Protein AF-A0A252AYQ4-F1 (afdb_monomer)

Radius of gyration: 17.53 Å; Cα contacts (8 Å, |Δi|>4): 71; chains: 1; bounding box: 44×30×42 Å

Secondary structure (DSSP, 8-state):
-HHHHHHH--TT------SS----HHHHHHHHHHHHT-------HHHHHHHHGGGHHHHTS------HHHHHHHT----SPPHHHHHHH-PPPPPP-

Solvent-accessible surface area (backbone atoms only — not comparable to full-atom values): 6313 Å² total; per-residue (Å²): 106,70,70,48,54,65,74,66,62,61,80,93,68,83,74,46,92,45,86,66,66,74,81,50,71,65,58,53,46,49,39,50,18,63,63,69,74,44,93,77,80,90,67,55,75,70,53,37,32,67,73,48,44,87,50,18,78,54,76,79,46,93,82,71,58,75,22,64,72,34,27,68,75,55,73,50,77,82,81,72,79,54,71,65,62,45,54,59,62,57,71,81,78,72,82,76,131

Structure (mmCIF, N/CA/C/O backbone):
data_AF-A0A252AYQ4-F1
#
_entry.id   AF-A0A252AYQ4-F1
#
loop_
_atom_site.group_PDB
_atom_site.id
_atom_site.type_symbol
_atom_site.label_atom_id
_atom_site.label_alt_id
_atom_site.label_comp_id
_atom_site.label_asym_id
_atom_site.lab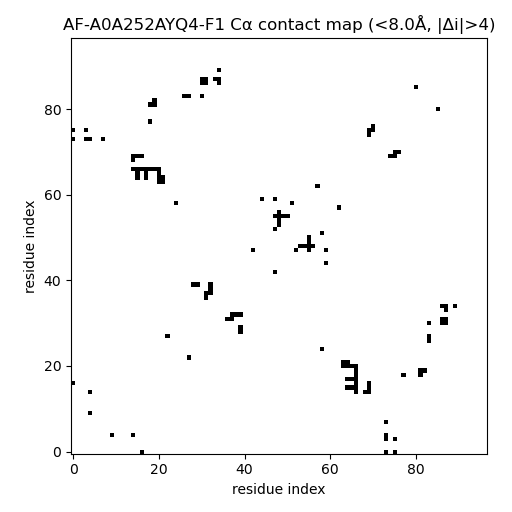el_entity_id
_atom_site.label_seq_id
_atom_site.pdbx_PDB_ins_code
_atom_site.Cartn_x
_atom_site.Cartn_y
_atom_site.Cartn_z
_atom_site.occupancy
_atom_site.B_iso_or_equiv
_atom_site.auth_seq_id
_atom_site.auth_comp_id
_atom_site.auth_asym_id
_atom_site.auth_atom_id
_atom_site.pdbx_PDB_model_num
ATOM 1 N N . MET A 1 1 ? 7.031 2.240 -14.850 1.00 89.94 1 MET A N 1
ATOM 2 C CA . MET A 1 1 ? 7.834 1.026 -14.585 1.00 89.94 1 MET A CA 1
ATOM 3 C C . MET A 1 1 ? 7.623 -0.049 -15.650 1.00 89.94 1 MET A C 1
ATOM 5 O O . MET A 1 1 ? 8.588 -0.368 -16.324 1.00 89.94 1 MET A O 1
ATOM 9 N N . PHE A 1 2 ? 6.399 -0.551 -15.875 1.00 91.19 2 PHE A N 1
ATOM 10 C CA . PHE A 1 2 ? 6.151 -1.655 -16.824 1.00 91.19 2 PHE A CA 1
ATOM 11 C C . PHE A 1 2 ? 6.696 -1.424 -18.240 1.00 91.19 2 PHE A C 1
ATOM 13 O O . PHE A 1 2 ? 7.347 -2.311 -18.777 1.00 91.19 2 PHE A O 1
ATOM 20 N N . ARG A 1 3 ? 6.536 -0.212 -18.795 1.00 94.75 3 ARG A N 1
ATOM 21 C CA . ARG A 1 3 ? 7.174 0.179 -20.065 1.00 94.75 3 ARG A CA 1
ATOM 22 C C . ARG A 1 3 ? 8.691 -0.085 -20.064 1.00 94.75 3 ARG A C 1
ATOM 24 O O . ARG A 1 3 ? 9.184 -0.758 -20.956 1.00 94.75 3 ARG A O 1
ATOM 31 N N . LEU A 1 4 ? 9.408 0.370 -19.032 1.00 94.69 4 LEU A N 1
ATOM 32 C CA . LEU A 1 4 ? 10.861 0.177 -18.898 1.00 94.69 4 LEU A CA 1
ATOM 33 C C . LEU A 1 4 ? 11.235 -1.308 -18.760 1.00 94.69 4 LEU A C 1
ATOM 35 O O . LEU A 1 4 ? 12.235 -1.747 -19.316 1.00 94.69 4 LEU A O 1
ATOM 39 N N . ALA A 1 5 ? 10.435 -2.094 -18.033 1.00 94.31 5 ALA A N 1
ATOM 40 C CA . ALA A 1 5 ? 10.657 -3.535 -17.902 1.00 94.31 5 ALA A CA 1
ATOM 41 C C . ALA A 1 5 ? 10.518 -4.258 -19.254 1.00 94.31 5 ALA A C 1
ATOM 43 O O . ALA A 1 5 ? 11.348 -5.105 -19.586 1.00 94.31 5 ALA A O 1
ATOM 44 N N . LEU A 1 6 ? 9.508 -3.881 -20.047 1.00 94.25 6 LEU A N 1
ATOM 45 C CA . LEU A 1 6 ? 9.295 -4.400 -21.400 1.00 94.25 6 LEU A CA 1
ATOM 46 C C . LEU A 1 6 ? 10.394 -3.966 -22.373 1.00 94.25 6 LEU A C 1
ATOM 48 O O . LEU A 1 6 ? 10.768 -4.751 -23.231 1.00 94.25 6 LEU A O 1
ATOM 52 N N . GLU A 1 7 ? 10.932 -2.754 -22.239 1.00 95.88 7 GLU A N 1
ATOM 53 C CA . GLU A 1 7 ? 12.048 -2.266 -23.063 1.00 95.88 7 GLU A CA 1
ATOM 54 C C . GLU A 1 7 ? 13.372 -2.974 -22.729 1.00 95.88 7 GLU A C 1
ATOM 56 O O . GLU A 1 7 ? 14.176 -3.228 -23.620 1.00 95.88 7 GLU A O 1
ATOM 61 N N . LYS A 1 8 ? 13.607 -3.327 -21.456 1.00 93.62 8 LYS A N 1
ATOM 62 C CA . LYS A 1 8 ? 14.833 -4.021 -21.020 1.00 93.62 8 LYS A CA 1
ATOM 63 C C . LYS A 1 8 ? 14.847 -5.520 -21.337 1.00 93.62 8 LYS A C 1
ATOM 65 O O . LYS A 1 8 ? 15.931 -6.088 -21.414 1.00 93.62 8 LYS A O 1
ATOM 70 N N . GLN A 1 9 ? 13.680 -6.159 -21.472 1.00 91.44 9 GLN A N 1
ATOM 71 C CA . GLN A 1 9 ? 13.512 -7.561 -21.909 1.00 91.44 9 GLN A CA 1
ATOM 72 C C . GLN A 1 9 ? 14.369 -8.594 -21.151 1.00 91.44 9 GLN A C 1
ATOM 74 O O . GLN A 1 9 ? 14.809 -9.598 -21.711 1.00 91.44 9 GLN A O 1
ATOM 79 N N . VAL A 1 10 ? 14.614 -8.377 -19.856 1.00 93.00 10 VAL A N 1
ATOM 80 C CA . VAL A 1 10 ? 15.440 -9.297 -19.065 1.00 93.00 10 VAL A CA 1
ATOM 81 C C . VAL A 1 10 ? 14.647 -10.567 -18.755 1.00 93.00 10 VAL A C 1
ATOM 83 O O . VAL A 1 10 ? 13.632 -10.527 -18.056 1.00 93.00 10 VAL A O 1
ATOM 86 N N . SER A 1 11 ? 15.133 -11.704 -19.253 1.00 93.31 11 SER A N 1
ATOM 87 C CA . SER A 1 11 ? 14.518 -13.013 -19.014 1.00 93.31 11 SER A CA 1
ATOM 88 C C . SER A 1 11 ? 14.412 -13.327 -17.519 1.00 93.31 11 SER A C 1
ATOM 90 O O . SER A 1 11 ? 15.336 -13.064 -16.748 1.00 93.31 11 SER A O 1
ATOM 92 N N . ALA A 1 12 ? 13.269 -13.887 -17.113 1.00 91.06 12 ALA A N 1
ATOM 93 C CA . ALA A 1 12 ? 12.961 -14.288 -15.737 1.00 91.06 12 ALA A CA 1
ATOM 94 C C . ALA A 1 12 ? 13.140 -13.185 -14.667 1.00 91.06 12 ALA A C 1
ATOM 96 O O . ALA A 1 12 ? 13.250 -13.480 -13.472 1.00 91.06 12 ALA A O 1
ATOM 97 N N . ALA A 1 13 ? 13.152 -11.907 -15.061 1.00 93.69 13 ALA A N 1
ATOM 98 C CA . ALA A 1 13 ? 13.263 -10.809 -14.115 1.00 93.69 13 ALA A CA 1
ATOM 99 C C . ALA A 1 13 ? 11.974 -10.619 -13.300 1.00 93.69 13 ALA A C 1
ATOM 101 O O . ALA A 1 13 ? 10.857 -10.758 -13.794 1.00 93.69 13 ALA A O 1
ATOM 102 N N . ARG A 1 14 ? 12.151 -10.258 -12.026 1.00 93.88 14 ARG A N 1
ATOM 103 C CA . ARG A 1 14 ? 11.077 -9.865 -11.105 1.00 93.88 14 ARG A CA 1
ATOM 104 C C . ARG A 1 14 ? 11.277 -8.406 -10.722 1.00 93.88 14 ARG A C 1
ATOM 106 O O . ARG A 1 14 ? 12.402 -8.005 -10.409 1.00 93.88 14 ARG A O 1
ATOM 113 N N . TYR A 1 15 ? 10.188 -7.646 -10.731 1.00 94.75 15 TYR A N 1
ATOM 114 C CA . TYR A 1 15 ? 10.176 -6.219 -10.432 1.00 94.75 15 TYR A CA 1
ATOM 115 C C . TYR A 1 15 ? 9.085 -5.912 -9.406 1.00 94.75 15 TYR A C 1
ATOM 117 O O . TYR A 1 15 ? 7.955 -6.377 -9.540 1.00 94.75 15 TYR A O 1
ATOM 125 N N . HIS A 1 16 ? 9.417 -5.109 -8.399 1.00 93.81 16 HIS A N 1
ATOM 126 C CA . HIS A 1 16 ? 8.473 -4.603 -7.406 1.00 93.81 16 HIS A CA 1
ATOM 127 C C . HIS A 1 16 ? 8.122 -3.158 -7.752 1.00 93.81 16 HIS A C 1
ATOM 129 O O . HIS A 1 16 ? 8.981 -2.277 -7.739 1.00 93.81 16 HIS A O 1
ATOM 135 N N . ALA A 1 17 ? 6.850 -2.915 -8.061 1.00 91.94 17 ALA A N 1
ATOM 136 C CA . ALA A 1 17 ? 6.333 -1.612 -8.477 1.00 91.94 17 ALA A CA 1
ATOM 137 C C . ALA A 1 17 ? 5.951 -0.700 -7.293 1.00 91.94 17 ALA A C 1
ATOM 139 O O . ALA A 1 17 ? 4.995 0.059 -7.396 1.00 91.94 17 ALA A O 1
ATOM 140 N N . SER A 1 18 ? 6.666 -0.781 -6.168 1.00 91.62 18 SER A N 1
ATOM 141 C CA . SER A 1 18 ? 6.359 0.015 -4.973 1.00 91.62 18 SER A CA 1
ATOM 142 C C . SER A 1 18 ? 7.163 1.314 -4.971 1.00 91.62 18 SER A C 1
ATOM 144 O O . SER A 1 18 ? 8.391 1.278 -4.918 1.00 91.62 18 SER A O 1
ATOM 146 N N . ALA A 1 19 ? 6.514 2.476 -5.062 1.00 90.00 19 ALA A N 1
ATOM 147 C CA . ALA A 1 19 ? 7.214 3.766 -4.991 1.00 90.00 19 ALA A CA 1
ATOM 148 C C . ALA A 1 19 ? 7.691 4.092 -3.562 1.00 90.00 19 ALA A C 1
ATOM 150 O O . ALA A 1 19 ? 8.722 4.750 -3.375 1.00 90.00 19 ALA A O 1
ATOM 151 N N . GLU A 1 20 ? 6.951 3.589 -2.578 1.00 90.94 20 GLU A N 1
ATOM 152 C CA . GLU A 1 20 ? 7.177 3.714 -1.141 1.00 90.94 20 GLU A CA 1
ATOM 153 C C . GLU A 1 20 ? 7.274 2.340 -0.490 1.00 90.94 20 GLU A C 1
ATOM 155 O O . GLU A 1 20 ? 6.809 1.346 -1.048 1.00 90.94 20 GLU A O 1
ATOM 160 N N . GLU A 1 21 ? 7.866 2.287 0.697 1.00 88.12 21 GLU A N 1
ATOM 161 C CA . GLU A 1 21 ? 8.019 1.064 1.476 1.00 88.12 21 GLU A CA 1
ATOM 162 C C . GLU A 1 21 ? 7.428 1.294 2.871 1.00 88.12 21 GLU A C 1
ATOM 164 O O . GLU A 1 21 ? 7.608 2.363 3.451 1.00 88.12 21 GLU A O 1
ATOM 169 N N . GLY A 1 22 ? 6.716 0.297 3.402 1.00 88.38 22 GLY A N 1
ATOM 170 C CA . GLY A 1 22 ? 6.364 0.252 4.824 1.00 88.38 22 GLY A CA 1
ATOM 171 C C . GLY A 1 22 ? 5.310 1.253 5.314 1.00 88.38 22 GLY A C 1
ATOM 172 O O . GLY A 1 22 ? 5.337 1.610 6.489 1.00 88.38 22 GLY A O 1
ATOM 173 N N . VAL A 1 23 ? 4.369 1.704 4.474 1.00 92.88 23 VAL A N 1
ATOM 174 C CA . VAL A 1 23 ? 3.219 2.481 4.973 1.00 92.88 23 VAL A CA 1
ATOM 175 C C . VAL A 1 23 ? 2.289 1.547 5.750 1.00 92.88 23 VAL A C 1
ATOM 177 O O . VAL A 1 23 ? 1.730 0.609 5.183 1.00 92.88 23 VAL A O 1
ATOM 180 N N . SER A 1 24 ? 2.139 1.786 7.055 1.00 92.56 24 SER A N 1
ATOM 181 C CA . SER A 1 24 ? 1.342 0.912 7.918 1.00 92.56 24 SER A CA 1
ATOM 182 C C . SER A 1 24 ? -0.159 1.025 7.626 1.00 92.56 24 SER A C 1
ATOM 184 O O . SER A 1 24 ? -0.665 2.107 7.318 1.00 92.56 24 SER A O 1
ATOM 186 N N . VAL A 1 25 ? -0.895 -0.077 7.806 1.00 91.94 25 VAL A N 1
ATOM 187 C CA . VAL A 1 25 ? -2.366 -0.101 7.686 1.00 91.94 25 VAL A CA 1
ATOM 188 C C . VAL A 1 25 ? -3.020 0.909 8.632 1.00 91.94 25 VAL A C 1
ATOM 190 O O . VAL A 1 25 ? -3.991 1.560 8.255 1.00 91.94 25 VAL A O 1
ATOM 193 N N . ARG A 1 26 ? -2.458 1.095 9.836 1.00 92.88 26 ARG A N 1
ATOM 194 C CA . ARG A 1 26 ? -2.922 2.105 10.797 1.00 92.88 26 ARG A CA 1
ATOM 195 C C . ARG A 1 26 ? -2.870 3.505 10.193 1.00 92.88 26 ARG A C 1
ATOM 197 O O . ARG A 1 26 ? -3.872 4.205 10.214 1.00 92.88 26 ARG A O 1
ATOM 204 N N . THR A 1 27 ? -1.728 3.890 9.630 1.00 95.56 27 THR A N 1
ATOM 205 C CA . THR A 1 27 ? -1.536 5.235 9.071 1.00 95.56 27 THR A CA 1
ATOM 206 C C . THR A 1 27 ? -2.449 5.483 7.869 1.00 95.56 27 THR A C 1
ATOM 208 O O . THR A 1 27 ? -2.952 6.588 7.691 1.00 95.56 27 THR A O 1
ATOM 211 N N . ILE A 1 28 ? -2.718 4.448 7.065 1.00 95.38 28 ILE A N 1
ATOM 212 C CA . ILE A 1 28 ? -3.701 4.519 5.975 1.00 95.38 28 ILE A CA 1
ATOM 213 C C . ILE A 1 28 ? -5.109 4.758 6.542 1.00 95.38 28 ILE A C 1
ATOM 215 O O . ILE A 1 28 ? -5.807 5.655 6.074 1.00 95.38 28 ILE A O 1
ATOM 219 N N . ALA A 1 29 ? -5.517 4.003 7.568 1.00 95.81 29 ALA A N 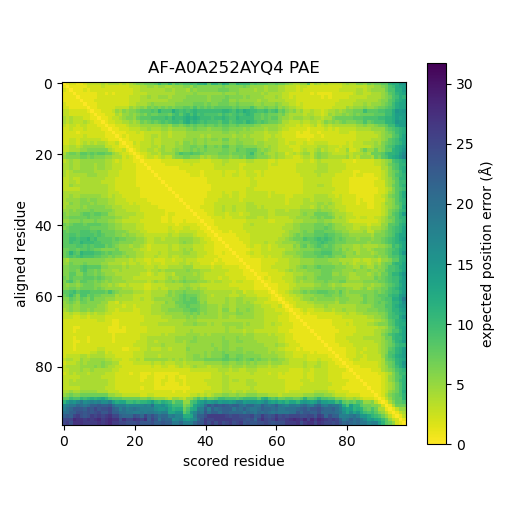1
ATOM 220 C CA . ALA A 1 29 ? -6.819 4.171 8.217 1.00 95.81 29 ALA A CA 1
ATOM 221 C C . ALA A 1 29 ? -6.979 5.563 8.853 1.00 95.81 29 ALA A C 1
ATOM 223 O O . ALA A 1 29 ? -8.033 6.177 8.717 1.00 95.81 29 ALA A O 1
ATOM 224 N N . GLU A 1 30 ? -5.928 6.085 9.488 1.00 97.44 30 GLU A N 1
ATOM 225 C CA . GLU A 1 30 ? -5.884 7.442 10.047 1.00 97.44 30 GLU A CA 1
ATOM 226 C C . GLU A 1 30 ? -6.030 8.517 8.963 1.00 97.44 30 GLU A C 1
ATOM 228 O O . GLU A 1 30 ? -6.847 9.421 9.120 1.00 97.44 30 GLU A O 1
ATOM 233 N N . ALA A 1 31 ? -5.311 8.399 7.841 1.00 97.69 31 ALA A N 1
ATOM 234 C CA . ALA A 1 31 ? -5.417 9.350 6.733 1.00 97.69 31 ALA A CA 1
ATOM 235 C C . ALA A 1 31 ? -6.821 9.357 6.103 1.00 97.69 31 ALA A C 1
ATOM 237 O O . ALA A 1 31 ? -7.369 10.424 5.825 1.00 97.69 31 ALA A O 1
ATOM 238 N N . ILE A 1 32 ? -7.432 8.179 5.927 1.00 96.56 32 ILE A N 1
ATOM 239 C CA . ILE A 1 32 ? -8.816 8.047 5.445 1.00 96.56 32 ILE A CA 1
ATOM 240 C C . ILE A 1 32 ? -9.792 8.663 6.455 1.00 96.56 32 ILE A C 1
ATOM 242 O O . ILE A 1 32 ? -10.644 9.468 6.080 1.00 96.56 32 ILE A O 1
ATOM 246 N N . GLY A 1 33 ? -9.654 8.316 7.738 1.00 96.62 33 GLY A 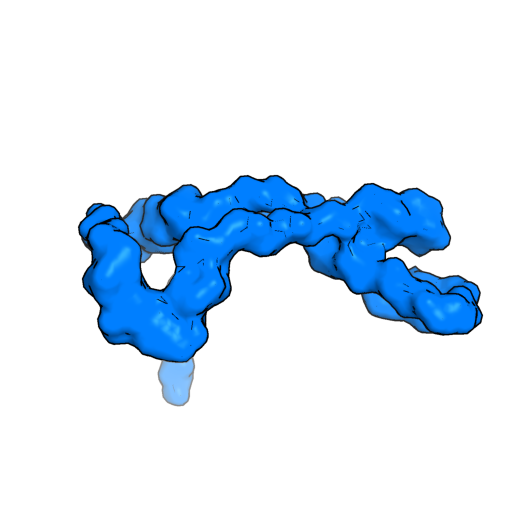N 1
ATOM 247 C CA . GLY A 1 33 ? -10.490 8.843 8.815 1.00 96.62 33 GLY A CA 1
ATOM 248 C C . GLY A 1 33 ? -10.435 10.365 8.897 1.00 96.62 33 GLY A C 1
ATOM 249 O O . GLY A 1 33 ? -11.472 11.017 8.973 1.00 96.62 33 GLY A O 1
ATOM 250 N N . GLN A 1 34 ? -9.238 10.940 8.778 1.00 96.69 34 GLN A N 1
ATOM 251 C CA . GLN A 1 34 ? -9.039 12.383 8.719 1.00 96.69 34 GLN A CA 1
ATOM 252 C C . GLN A 1 34 ? -9.701 13.005 7.483 1.00 96.69 34 GLN A C 1
ATOM 254 O O . GLN A 1 34 ? -10.414 13.999 7.617 1.00 96.69 34 GLN A O 1
ATOM 259 N N . ARG A 1 35 ? -9.482 12.444 6.284 1.00 95.56 35 ARG A N 1
ATOM 260 C CA . ARG A 1 35 ? -9.998 13.020 5.031 1.00 95.56 35 ARG A CA 1
ATOM 261 C C . ARG A 1 35 ? -11.525 13.042 4.974 1.00 95.56 35 ARG A C 1
ATOM 263 O O . ARG A 1 35 ? -12.092 14.006 4.460 1.00 95.56 35 ARG A O 1
ATOM 270 N N . PHE A 1 36 ? -12.170 11.995 5.481 1.00 94.81 36 PHE A N 1
ATOM 271 C CA . PHE A 1 36 ? -13.618 11.796 5.369 1.00 94.81 36 PHE A CA 1
ATOM 272 C C . PHE A 1 36 ? -14.370 11.979 6.693 1.00 94.81 36 PHE A C 1
ATOM 274 O O . PHE A 1 36 ? -15.562 11.692 6.763 1.00 94.81 36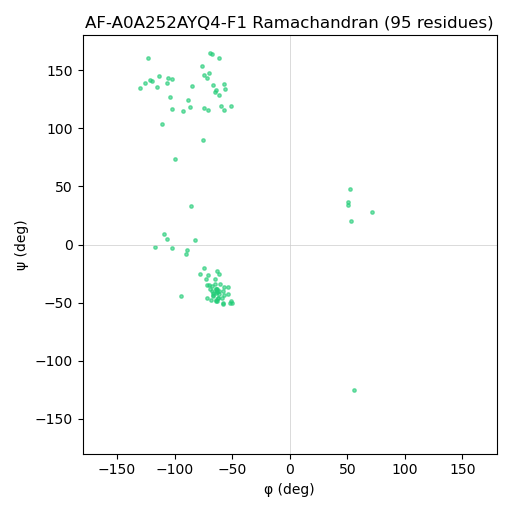 PHE A O 1
ATOM 281 N N . ASN A 1 37 ? -13.691 12.466 7.737 1.00 95.19 37 ASN A N 1
ATOM 282 C CA . ASN A 1 37 ? -14.244 12.651 9.080 1.00 95.19 37 ASN A CA 1
ATOM 283 C C . ASN A 1 37 ? -14.916 11.375 9.635 1.00 95.19 37 ASN A C 1
ATOM 285 O O . ASN A 1 37 ? -16.040 11.404 10.138 1.00 95.19 37 ASN A O 1
ATOM 289 N N . LEU A 1 38 ? -14.221 10.241 9.514 1.00 96.62 38 LEU A N 1
ATOM 290 C CA . LEU A 1 38 ? -14.680 8.934 9.986 1.00 96.62 38 LEU A CA 1
ATOM 291 C C . LEU A 1 38 ? -13.931 8.522 11.262 1.00 96.62 38 LEU A C 1
ATOM 293 O O . LEU A 1 38 ? -12.727 8.768 11.376 1.00 96.62 38 LEU A O 1
ATOM 297 N N . PRO A 1 39 ? -14.603 7.850 12.213 1.00 96.75 39 PRO A N 1
ATOM 298 C CA . PRO A 1 39 ? -13.938 7.312 13.390 1.00 96.75 39 PRO A CA 1
ATOM 299 C C . PRO A 1 39 ? -12.975 6.183 13.005 1.00 96.75 39 PRO A C 1
ATOM 301 O O . PRO A 1 39 ? -13.314 5.292 12.227 1.00 96.75 39 PRO A O 1
ATOM 304 N N . VAL A 1 40 ? -11.787 6.190 13.610 1.00 97.12 40 VAL A N 1
ATOM 305 C CA . VAL A 1 40 ? -10.794 5.117 13.479 1.00 97.12 40 VAL A CA 1
ATOM 306 C C . VAL A 1 40 ? -10.804 4.293 14.759 1.00 97.12 40 VAL A C 1
ATOM 308 O O . VAL A 1 40 ? -10.681 4.840 15.855 1.00 97.12 40 VAL A O 1
ATOM 311 N N . VAL A 1 41 ? -10.956 2.976 14.627 1.00 95.38 41 VAL A N 1
ATOM 312 C CA . VAL A 1 41 ? -11.032 2.047 15.761 1.00 95.38 41 VAL A CA 1
ATOM 313 C C . VAL A 1 41 ? -9.906 1.023 15.701 1.00 95.38 41 VAL A C 1
ATOM 315 O O . VAL A 1 41 ? -9.550 0.527 14.633 1.00 95.38 41 VAL A O 1
ATOM 318 N N . ALA A 1 42 ? -9.344 0.694 16.862 1.00 93.62 42 ALA A N 1
ATOM 319 C CA . ALA A 1 42 ? -8.406 -0.411 16.996 1.00 93.62 42 ALA A CA 1
ATOM 320 C C . ALA A 1 42 ? -9.177 -1.722 17.183 1.00 93.62 42 ALA A C 1
ATOM 322 O O . ALA A 1 42 ? -10.129 -1.777 17.961 1.00 93.62 42 ALA A O 1
ATOM 323 N N . LEU A 1 43 ? -8.747 -2.778 16.495 1.00 91.31 43 LEU A N 1
ATOM 324 C CA . LEU A 1 43 ? -9.327 -4.115 16.605 1.00 91.31 43 LEU A CA 1
ATOM 325 C C . LEU A 1 43 ? -8.313 -5.075 17.231 1.00 91.31 43 LEU A C 1
ATOM 327 O O . LEU A 1 43 ? -7.113 -4.971 16.966 1.00 91.31 43 LEU A O 1
ATOM 331 N N . SER A 1 44 ? -8.796 -6.025 18.037 1.00 90.38 44 SER A N 1
ATOM 332 C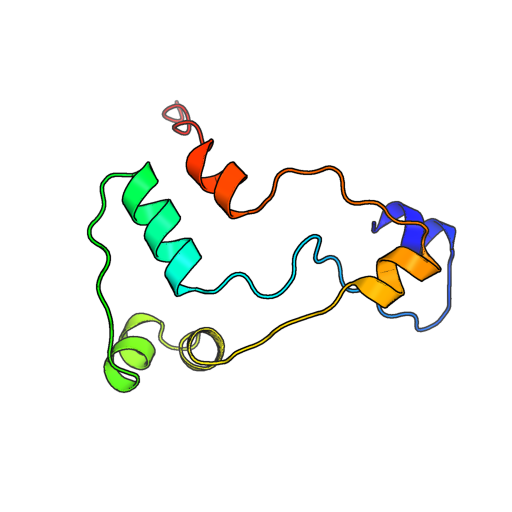 CA . SER A 1 44 ? -7.987 -7.178 18.446 1.00 90.38 44 SER A CA 1
ATOM 333 C C . SER A 1 44 ? -7.701 -8.081 17.238 1.00 90.38 44 SER A C 1
ATOM 335 O O . SER A 1 44 ? -8.387 -7.995 16.222 1.00 90.38 44 SER A O 1
ATOM 337 N N . GLU A 1 45 ? -6.726 -8.989 17.326 1.00 83.88 45 GLU A N 1
ATOM 338 C CA . GLU A 1 45 ? -6.441 -9.930 16.228 1.00 83.88 45 GLU A CA 1
ATOM 339 C C . GLU A 1 45 ? -7.659 -10.788 15.845 1.00 83.88 45 GLU A C 1
ATOM 341 O O . GLU A 1 45 ? -7.929 -11.014 14.662 1.00 83.88 45 GLU A O 1
ATOM 346 N N . ASN A 1 46 ? -8.427 -11.240 16.842 1.00 86.81 46 ASN A N 1
ATOM 347 C CA . ASN A 1 46 ? -9.630 -12.038 16.613 1.00 86.81 46 ASN A CA 1
ATOM 348 C C . ASN A 1 46 ? -10.724 -11.220 15.917 1.00 86.81 46 ASN A C 1
ATOM 350 O O . ASN A 1 46 ? -11.318 -11.710 14.953 1.00 86.81 46 ASN A O 1
ATOM 354 N N . ASP A 1 47 ? -10.939 -9.980 16.359 1.00 91.31 47 ASP A N 1
ATOM 355 C CA . ASP A 1 47 ? -11.933 -9.085 15.761 1.00 91.31 47 ASP A CA 1
ATOM 356 C C . ASP A 1 47 ? -11.513 -8.649 14.357 1.00 91.31 47 ASP A C 1
ATOM 358 O O . ASP A 1 47 ? -12.343 -8.611 13.455 1.00 91.31 47 ASP A O 1
ATOM 362 N N . ALA A 1 48 ? -10.222 -8.395 14.127 1.00 88.00 48 ALA A N 1
ATOM 363 C CA . ALA A 1 48 ? -9.684 -8.072 12.810 1.00 88.00 48 ALA A CA 1
ATOM 364 C C . ALA A 1 48 ? -9.896 -9.228 11.823 1.00 88.00 48 ALA A C 1
ATOM 366 O O . ALA A 1 48 ? -10.322 -9.005 10.690 1.00 88.00 48 ALA A O 1
ATOM 367 N N . ARG A 1 49 ? -9.671 -10.479 12.245 1.00 86.88 49 ARG A N 1
ATOM 368 C CA . ARG A 1 49 ? -9.950 -11.655 11.408 1.00 86.88 49 ARG A CA 1
ATOM 369 C C . ARG A 1 49 ? -11.437 -11.792 11.085 1.00 86.88 49 ARG A C 1
ATOM 371 O O . ARG A 1 49 ? -11.769 -12.135 9.955 1.00 86.88 49 ARG A O 1
ATOM 378 N N . ALA A 1 50 ? -12.323 -11.528 12.044 1.00 91.69 50 ALA A N 1
ATOM 379 C CA . ALA A 1 50 ? -13.764 -11.536 11.796 1.00 91.69 50 ALA A CA 1
ATOM 380 C C . ALA A 1 50 ? -14.186 -10.394 10.852 1.00 91.69 50 ALA A C 1
ATOM 382 O O . ALA A 1 50 ? -14.966 -10.620 9.931 1.00 91.69 50 ALA A O 1
ATOM 383 N N . HIS A 1 51 ? -13.626 -9.196 11.040 1.00 92.38 51 HIS A N 1
ATOM 384 C CA . HIS A 1 51 ? -13.928 -7.994 10.263 1.00 92.38 51 HIS A CA 1
ATOM 385 C C . HIS A 1 51 ? -13.451 -8.088 8.807 1.00 92.38 51 HIS A C 1
ATOM 387 O O . HIS A 1 51 ? -14.210 -7.807 7.885 1.00 92.38 51 HIS A O 1
ATOM 393 N N . PHE A 1 52 ? -12.205 -8.516 8.587 1.00 92.06 52 PHE A N 1
ATOM 394 C CA . PHE A 1 52 ? -11.601 -8.617 7.254 1.00 92.06 52 PHE A CA 1
ATOM 395 C C . PHE A 1 52 ? -11.817 -9.986 6.585 1.00 92.06 52 PHE A C 1
ATOM 397 O O . PHE A 1 52 ? -11.472 -10.169 5.416 1.00 92.06 52 PHE A O 1
ATOM 404 N N . GLY A 1 53 ? -12.362 -10.973 7.301 1.00 91.94 53 GLY A N 1
ATOM 405 C CA . GLY A 1 53 ? -12.589 -12.323 6.790 1.00 91.94 53 GLY A CA 1
ATOM 406 C C . GLY A 1 53 ? -11.303 -12.963 6.256 1.00 91.94 53 GLY A C 1
ATOM 407 O O . GLY A 1 53 ? -10.281 -13.025 6.943 1.00 91.94 53 GLY A O 1
ATOM 408 N N . TRP A 1 54 ? -11.333 -13.421 5.001 1.00 89.88 54 TRP A N 1
ATOM 409 C CA . TRP A 1 54 ? -10.179 -14.055 4.351 1.00 89.88 54 TRP A CA 1
ATOM 410 C C . TRP A 1 54 ? -8.962 -13.122 4.220 1.00 89.88 54 TRP A C 1
ATOM 412 O O . TRP A 1 54 ? -7.828 -13.601 4.190 1.00 89.88 54 TRP A O 1
ATOM 422 N N . LEU A 1 55 ? -9.178 -11.799 4.194 1.00 89.69 55 LEU A N 1
ATOM 423 C CA . LEU A 1 55 ? -8.099 -10.812 4.148 1.00 89.69 55 LEU A CA 1
ATOM 424 C C . LEU A 1 55 ? -7.388 -10.654 5.491 1.00 89.69 55 LEU A C 1
ATOM 426 O O . LEU A 1 55 ? -6.245 -10.205 5.504 1.00 89.69 55 LEU A O 1
ATOM 430 N N . GLY A 1 56 ? -8.005 -11.051 6.609 1.00 88.44 56 GLY A N 1
ATOM 431 C CA . GLY A 1 56 ? -7.435 -10.848 7.944 1.00 88.44 56 GLY A CA 1
ATOM 432 C C . GLY A 1 56 ? -6.018 -11.411 8.081 1.00 88.44 56 GLY A C 1
ATOM 433 O O . GLY A 1 56 ? -5.148 -10.772 8.660 1.00 88.44 56 GLY A O 1
ATOM 434 N N . ALA A 1 57 ? -5.736 -12.549 7.439 1.00 84.69 57 ALA A N 1
ATOM 435 C CA . ALA A 1 57 ? -4.404 -13.156 7.437 1.00 84.69 57 ALA A CA 1
ATOM 436 C C . ALA A 1 57 ? -3.312 -12.296 6.767 1.00 84.69 57 ALA A C 1
ATOM 438 O O . ALA A 1 57 ? -2.131 -12.508 7.048 1.00 84.69 57 ALA A O 1
ATOM 439 N N . PHE A 1 58 ? -3.689 -11.371 5.882 1.00 85.44 58 PHE A N 1
ATOM 440 C CA . PHE A 1 58 ? -2.788 -10.438 5.204 1.00 85.44 58 PHE A CA 1
ATOM 441 C C . PHE A 1 58 ? -2.700 -9.106 5.948 1.00 85.44 58 PHE A C 1
ATOM 443 O O . PHE A 1 58 ? -1.602 -8.603 6.150 1.00 85.44 58 PHE A O 1
ATOM 450 N N . VAL A 1 59 ? -3.837 -8.561 6.398 1.00 86.19 59 VAL A N 1
ATOM 451 C CA . VAL A 1 59 ? -3.884 -7.260 7.093 1.00 86.19 59 VAL A CA 1
ATOM 452 C C . VAL A 1 59 ? -3.149 -7.310 8.439 1.00 86.19 59 VAL A C 1
ATOM 454 O O . VAL A 1 59 ? -2.576 -6.313 8.864 1.00 86.19 59 VAL A O 1
ATOM 457 N N . SER A 1 60 ? -3.108 -8.477 9.090 1.00 83.00 60 SER A N 1
ATOM 458 C CA . SER A 1 60 ? -2.382 -8.684 10.350 1.00 83.00 60 SER A CA 1
ATOM 459 C C . SER A 1 60 ? -0.878 -8.951 10.188 1.00 83.00 60 SER A C 1
ATOM 461 O O . SER A 1 60 ? -0.219 -9.254 11.179 1.00 83.00 60 SER A O 1
ATOM 463 N N . LYS A 1 61 ? -0.318 -8.904 8.970 1.00 86.06 61 LYS A N 1
ATOM 464 C CA . LYS A 1 61 ? 1.097 -9.220 8.719 1.00 86.06 61 LYS A CA 1
ATOM 465 C C . LYS A 1 61 ? 1.841 -8.056 8.082 1.00 86.06 61 LYS A C 1
ATOM 467 O O . LYS A 1 61 ? 1.360 -7.441 7.133 1.00 86.06 61 LYS A O 1
ATOM 472 N N . ASP A 1 62 ? 3.085 -7.867 8.510 1.00 87.88 62 ASP A N 1
ATOM 473 C CA . ASP A 1 62 ? 4.013 -6.933 7.874 1.00 87.88 62 ASP A CA 1
ATOM 474 C C . ASP A 1 62 ? 4.549 -7.518 6.562 1.00 87.88 62 ASP A C 1
ATOM 476 O O . ASP A 1 62 ? 5.558 -8.224 6.511 1.00 87.88 62 ASP A O 1
ATOM 480 N N . MET A 1 63 ? 3.842 -7.234 5.470 1.00 86.75 63 MET A N 1
ATOM 481 C CA . MET A 1 63 ? 4.220 -7.637 4.115 1.00 86.75 63 MET A CA 1
ATOM 482 C C . MET A 1 63 ? 4.880 -6.476 3.367 1.00 86.75 63 MET A C 1
ATOM 484 O O . MET A 1 63 ? 4.290 -5.865 2.478 1.00 86.75 63 MET A O 1
ATOM 488 N N . ILE A 1 64 ? 6.121 -6.163 3.738 1.00 89.81 64 ILE A N 1
ATOM 489 C CA . ILE A 1 64 ? 6.876 -5.045 3.159 1.00 89.81 64 ILE A CA 1
ATOM 490 C C . ILE A 1 64 ? 7.634 -5.519 1.914 1.00 89.81 64 ILE A C 1
ATOM 492 O O . ILE A 1 64 ? 8.425 -6.460 1.969 1.00 89.81 64 ILE A O 1
ATOM 496 N N . ALA A 1 65 ? 7.409 -4.851 0.782 1.00 89.88 65 ALA A N 1
ATOM 497 C CA . ALA A 1 65 ? 8.160 -5.070 -0.450 1.00 89.88 65 ALA A CA 1
ATOM 498 C C . ALA A 1 65 ? 9.115 -3.903 -0.709 1.00 89.88 65 ALA A C 1
ATOM 500 O O . ALA A 1 65 ? 8.720 -2.747 -0.571 1.00 89.88 65 ALA A O 1
ATOM 501 N N . SER A 1 66 ? 10.335 -4.213 -1.159 1.00 91.81 66 SER A N 1
ATOM 502 C CA . SER A 1 66 ? 11.302 -3.201 -1.588 1.00 91.81 66 SER A CA 1
ATOM 503 C C . SER A 1 66 ? 11.396 -3.090 -3.105 1.00 91.81 66 SER A C 1
ATOM 505 O O . SER A 1 66 ? 11.364 -4.096 -3.823 1.00 91.81 66 SER A O 1
ATOM 507 N N . SER A 1 67 ? 11.553 -1.863 -3.606 1.00 93.94 67 SER A N 1
ATOM 508 C CA . SER A 1 67 ? 11.732 -1.583 -5.036 1.00 93.94 67 SER A CA 1
ATOM 509 C C . SER A 1 67 ? 13.149 -1.180 -5.434 1.00 93.94 67 SER A C 1
ATOM 511 O O . SER A 1 67 ? 13.376 -0.921 -6.616 1.00 93.94 67 SER A O 1
ATOM 513 N N . GLU A 1 68 ? 14.125 -1.199 -4.520 1.00 94.69 68 GLU A N 1
ATOM 514 C CA . GLU A 1 68 ? 15.513 -0.778 -4.788 1.00 94.69 68 GLU A CA 1
ATOM 515 C C . GLU A 1 68 ? 16.110 -1.437 -6.037 1.00 94.69 68 GLU A C 1
ATOM 517 O O . GLU A 1 68 ? 16.5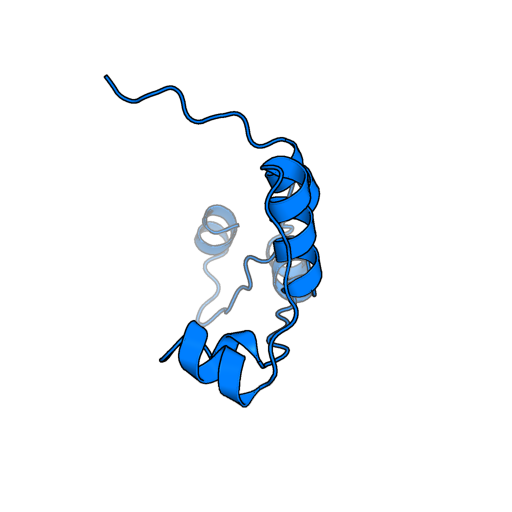66 -0.756 -6.958 1.00 94.69 68 GLU A O 1
ATOM 522 N N . LYS A 1 69 ? 16.011 -2.770 -6.138 1.00 94.62 69 LYS A N 1
ATOM 523 C CA . LYS A 1 69 ? 16.489 -3.525 -7.311 1.00 94.62 69 LYS A CA 1
ATOM 524 C C . LYS A 1 69 ? 15.783 -3.111 -8.600 1.00 94.62 69 LYS A C 1
ATOM 526 O O . LYS A 1 69 ? 16.382 -3.157 -9.669 1.00 94.62 69 LYS A O 1
ATOM 531 N N . THR A 1 70 ? 14.508 -2.740 -8.520 1.00 95.12 70 THR A N 1
ATOM 532 C CA . THR A 1 70 ? 13.729 -2.301 -9.686 1.00 95.12 70 THR A CA 1
ATOM 533 C C . THR A 1 70 ? 14.190 -0.923 -10.140 1.00 95.12 70 THR A C 1
ATOM 535 O O . THR A 1 70 ? 14.441 -0.741 -11.329 1.00 95.12 70 THR A O 1
ATOM 538 N N . LYS A 1 71 ? 14.371 0.011 -9.196 1.00 95.25 71 LYS A N 1
ATOM 539 C CA . LYS A 1 71 ? 14.890 1.358 -9.460 1.00 95.25 71 LYS A CA 1
ATOM 540 C C . LYS A 1 71 ? 16.271 1.290 -10.114 1.00 95.25 71 LYS A C 1
ATOM 542 O O . LYS A 1 71 ? 16.438 1.821 -11.201 1.00 95.25 71 LYS A O 1
ATOM 547 N N . GLN A 1 72 ? 17.201 0.527 -9.534 1.00 94.38 72 GLN A N 1
ATOM 548 C CA . GLN A 1 72 ? 18.562 0.363 -10.064 1.00 94.38 72 GLN A CA 1
ATOM 549 C C . GLN A 1 72 ? 18.598 -0.292 -11.455 1.00 94.38 72 GLN A C 1
ATOM 551 O O . GLN A 1 72 ? 19.304 0.171 -12.342 1.00 94.38 72 GLN A O 1
ATOM 556 N N . ARG A 1 73 ? 17.842 -1.379 -11.673 1.00 94.56 73 ARG A N 1
ATOM 557 C CA . ARG A 1 73 ? 17.886 -2.129 -12.946 1.00 94.56 73 ARG A CA 1
ATOM 558 C C . ARG A 1 73 ? 17.230 -1.393 -14.107 1.00 94.56 73 ARG A C 1
ATOM 560 O O . ARG A 1 73 ? 17.633 -1.579 -15.254 1.00 94.56 73 ARG A O 1
ATOM 567 N N . LEU A 1 74 ? 16.168 -0.644 -13.823 1.00 95.62 74 LEU A N 1
ATOM 568 C CA . LEU A 1 74 ? 15.362 0.021 -14.845 1.00 95.62 74 LEU A CA 1
ATOM 569 C C . LEU A 1 74 ? 15.657 1.516 -14.962 1.00 95.62 74 LEU A C 1
ATOM 571 O O . LEU A 1 74 ? 15.046 2.155 -15.812 1.00 95.62 74 LEU A O 1
ATOM 575 N N . ASP A 1 75 ? 16.538 2.059 -14.116 1.00 95.62 75 ASP A N 1
ATOM 576 C CA . ASP A 1 75 ? 16.703 3.505 -13.921 1.00 95.62 75 ASP A CA 1
ATOM 577 C C . ASP A 1 75 ? 15.352 4.200 -13.643 1.00 95.62 75 ASP A C 1
ATOM 579 O O . ASP A 1 75 ? 15.0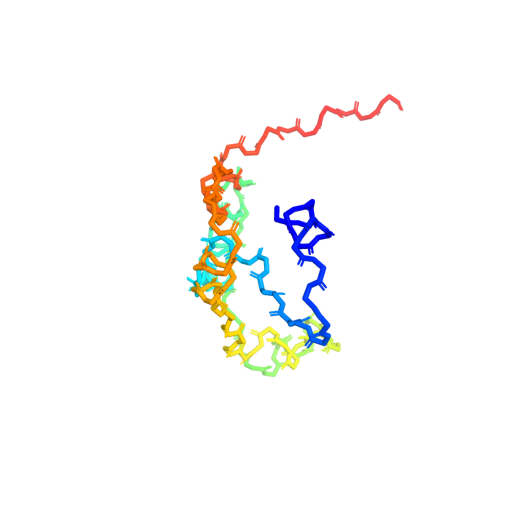19 5.280 -14.136 1.00 95.62 75 ASP A O 1
ATOM 583 N N . TRP A 1 76 ? 14.487 3.497 -12.900 1.00 95.31 76 TRP A N 1
ATOM 584 C CA . TRP A 1 76 ? 13.114 3.926 -12.675 1.00 95.31 76 TRP A CA 1
ATOM 585 C C . TRP A 1 76 ? 13.027 4.862 -11.472 1.00 95.31 76 TRP A C 1
ATOM 587 O O . TRP A 1 76 ? 13.255 4.452 -10.335 1.00 95.31 76 TRP A O 1
ATOM 597 N N . HIS A 1 77 ? 12.585 6.088 -11.737 1.00 94.75 77 HIS A N 1
ATOM 598 C CA . HIS A 1 77 ? 12.334 7.122 -10.742 1.00 94.75 77 HIS A CA 1
ATOM 599 C C . HIS A 1 77 ? 10.816 7.375 -10.649 1.00 94.75 77 HIS A C 1
ATOM 601 O O . HIS A 1 77 ? 10.244 7.963 -11.568 1.00 94.75 77 HIS A O 1
ATOM 607 N N . PRO A 1 78 ? 10.116 6.875 -9.610 1.00 92.69 78 PRO A N 1
ATOM 608 C CA . PRO A 1 78 ? 8.693 7.153 -9.420 1.00 92.69 78 PRO A CA 1
ATOM 609 C C . PRO A 1 78 ? 8.466 8.648 -9.152 1.00 92.69 78 PRO A C 1
ATOM 611 O O . PRO A 1 78 ? 9.122 9.213 -8.282 1.00 92.69 78 PRO A O 1
ATOM 614 N N . THR A 1 79 ? 7.523 9.265 -9.865 1.00 92.94 79 THR A N 1
ATOM 615 C CA . THR A 1 79 ? 7.203 10.704 -9.758 1.00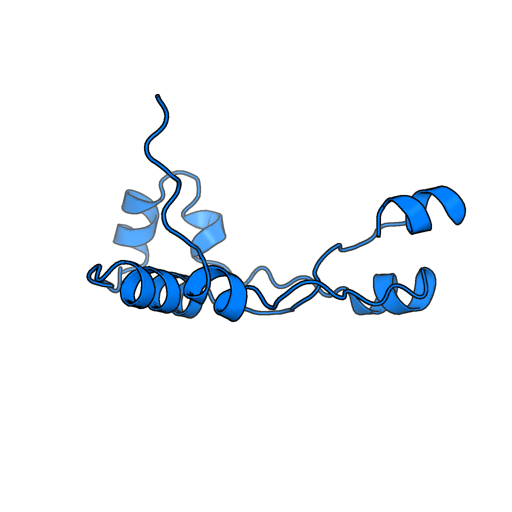 92.94 79 THR A CA 1
ATOM 616 C C . THR A 1 79 ? 5.785 10.989 -9.260 1.00 92.94 79 THR A C 1
ATOM 618 O O . THR A 1 79 ? 5.412 12.149 -9.123 1.00 92.94 79 THR A O 1
ATOM 621 N N . GLY A 1 80 ? 4.984 9.947 -9.021 1.00 90.56 80 GLY A N 1
ATOM 622 C CA . GLY A 1 80 ? 3.636 10.093 -8.471 1.00 90.56 80 GLY A CA 1
ATOM 623 C C . GLY A 1 80 ? 3.644 10.563 -7.010 1.00 90.56 80 GLY A C 1
ATOM 624 O O . GLY A 1 80 ? 4.691 10.495 -6.352 1.00 90.56 80 GLY A O 1
ATOM 625 N N . PRO A 1 81 ? 2.489 11.023 -6.498 1.00 93.38 81 PRO A N 1
ATOM 626 C CA . PRO A 1 81 ? 2.357 11.409 -5.103 1.00 93.38 81 PRO A CA 1
ATOM 627 C C . PRO A 1 81 ? 2.615 10.221 -4.172 1.00 93.38 81 PRO A C 1
ATOM 629 O O . PRO A 1 81 ? 2.549 9.052 -4.559 1.00 93.38 81 PRO A O 1
ATOM 632 N N . LYS A 1 82 ? 2.922 10.551 -2.921 1.00 93.62 82 LYS A N 1
ATOM 633 C CA . LYS A 1 82 ? 3.007 9.582 -1.829 1.00 93.62 82 LYS A CA 1
ATOM 634 C C . LYS A 1 82 ? 1.594 9.160 -1.420 1.00 93.62 82 LYS A C 1
ATOM 636 O O . LYS A 1 82 ? 0.707 10.008 -1.424 1.00 93.62 82 LYS A O 1
ATOM 641 N N . LEU A 1 83 ? 1.392 7.909 -1.007 1.00 94.56 83 LEU A N 1
ATOM 642 C CA . LEU A 1 83 ? 0.071 7.341 -0.706 1.00 94.56 83 LEU A CA 1
ATOM 643 C C . LEU A 1 83 ? -0.744 8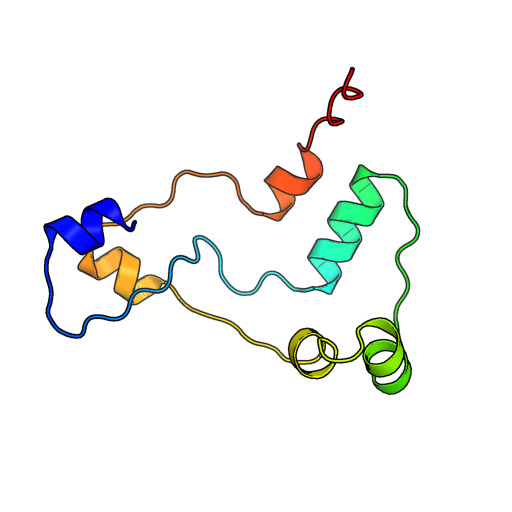.219 0.253 1.00 94.56 83 LEU A C 1
ATOM 645 O O . LEU A 1 83 ? -1.900 8.519 -0.014 1.00 94.56 83 LEU A O 1
ATOM 649 N N . LEU A 1 84 ? -0.142 8.658 1.360 1.00 95.81 84 LEU A N 1
ATOM 650 C CA . LEU A 1 84 ? -0.852 9.470 2.355 1.00 95.81 84 LEU A CA 1
ATOM 651 C C . LEU A 1 84 ? -1.209 10.860 1.819 1.00 95.81 84 LEU A C 1
ATOM 653 O O . LEU A 1 84 ? -2.301 11.355 2.081 1.00 95.81 84 LEU A O 1
ATOM 657 N N . ALA A 1 85 ? -0.302 11.478 1.059 1.00 94.94 85 ALA A N 1
ATOM 658 C CA . ALA A 1 85 ? -0.564 12.769 0.431 1.00 94.94 85 ALA A CA 1
ATOM 659 C C . ALA A 1 85 ? -1.700 12.657 -0.596 1.00 94.94 85 ALA A C 1
ATOM 661 O O . ALA A 1 85 ? -2.545 13.541 -0.665 1.00 94.94 85 ALA A O 1
ATOM 662 N N . ASP A 1 86 ? -1.741 11.549 -1.336 1.00 94.69 86 ASP A N 1
ATOM 663 C CA . ASP A 1 86 ? -2.780 11.257 -2.322 1.00 94.69 86 ASP A CA 1
ATOM 664 C C . ASP A 1 86 ? -4.151 11.040 -1.661 1.00 94.69 86 ASP A C 1
ATOM 666 O O . ASP A 1 86 ? -5.140 11.641 -2.069 1.00 94.69 86 ASP A O 1
ATOM 670 N N . ILE A 1 87 ? -4.209 10.274 -0.561 1.00 95.50 87 ILE A N 1
ATOM 671 C CA . ILE A 1 87 ? -5.440 10.086 0.230 1.00 95.50 87 ILE A CA 1
ATOM 672 C C . ILE A 1 87 ? -5.976 11.429 0.742 1.00 95.50 87 ILE A C 1
ATOM 674 O O . ILE A 1 87 ? -7.171 11.698 0.640 1.00 95.50 87 ILE A O 1
ATOM 678 N N . LEU A 1 88 ? -5.107 12.284 1.286 1.00 94.75 88 LEU A N 1
ATOM 679 C CA . LEU A 1 88 ? -5.509 13.580 1.840 1.00 94.75 88 LEU A CA 1
ATOM 680 C C . LEU A 1 88 ? -5.917 14.594 0.760 1.00 94.75 88 LEU A C 1
ATOM 682 O O . LEU A 1 88 ? -6.712 15.486 1.042 1.00 94.75 88 LEU A O 1
ATOM 686 N N . ALA A 1 89 ? -5.390 14.456 -0.457 1.00 93.06 89 ALA A N 1
ATOM 687 C CA . ALA A 1 89 ? -5.736 15.290 -1.604 1.00 93.06 89 ALA A CA 1
ATOM 688 C C . ALA A 1 89 ? -6.928 14.752 -2.411 1.00 93.06 89 ALA A C 1
ATOM 690 O O . ALA A 1 89 ? -7.358 15.412 -3.353 1.00 93.06 89 ALA A O 1
ATOM 691 N N . CYS A 1 90 ? -7.452 13.570 -2.068 1.00 87.31 90 CYS A N 1
ATOM 692 C CA . CYS A 1 90 ? -8.548 12.934 -2.790 1.00 87.31 90 CYS A CA 1
ATOM 693 C C . CYS A 1 90 ? -9.758 13.873 -2.840 1.00 87.31 90 CYS A C 1
ATOM 695 O O . CYS A 1 90 ? -10.307 14.226 -1.798 1.00 87.31 90 CYS A O 1
ATOM 697 N N . GLU A 1 91 ? -10.152 14.317 -4.029 1.00 80.75 91 GLU A N 1
ATOM 698 C CA . GLU A 1 91 ? -11.356 15.125 -4.231 1.00 80.75 91 GLU A CA 1
ATOM 699 C C . GLU A 1 91 ? -12.601 14.233 -4.162 1.00 80.75 91 GLU A C 1
ATOM 701 O O . GLU A 1 91 ? -12.530 13.029 -4.424 1.00 80.75 91 GLU A O 1
ATOM 706 N N . ASP A 1 92 ? -13.747 14.808 -3.791 1.00 69.19 92 ASP A N 1
ATOM 707 C CA . ASP A 1 92 ? -15.001 14.057 -3.814 1.00 69.19 92 ASP A CA 1
ATOM 708 C C . ASP A 1 92 ? -15.288 13.616 -5.253 1.00 69.19 92 ASP A C 1
ATOM 710 O O . ASP A 1 92 ? -15.250 14.423 -6.186 1.00 69.19 92 ASP A O 1
ATOM 714 N N . ILE A 1 93 ? -15.550 12.319 -5.445 1.00 63.75 93 ILE A N 1
ATOM 715 C CA . ILE A 1 93 ? -15.957 11.797 -6.749 1.00 63.75 93 ILE A CA 1
ATOM 716 C C . ILE A 1 93 ? -17.257 12.527 -7.107 1.00 63.75 93 ILE A C 1
ATOM 718 O O . ILE A 1 93 ? -18.215 12.416 -6.337 1.00 63.75 93 ILE A O 1
ATOM 722 N N . PRO A 1 94 ? -17.314 13.283 -8.221 1.00 59.94 94 PRO A N 1
ATOM 723 C CA . PRO A 1 94 ? -18.538 13.966 -8.606 1.00 59.94 94 PRO A CA 1
ATOM 724 C C . PRO A 1 94 ? -19.652 12.930 -8.714 1.00 59.94 94 PRO A C 1
ATOM 726 O O . PRO A 1 94 ? -19.437 11.854 -9.284 1.00 59.94 94 PRO A O 1
ATOM 729 N N . ASP A 1 95 ? -20.807 13.253 -8.127 1.00 60.62 95 ASP A N 1
ATOM 730 C CA . ASP A 1 95 ? -21.967 12.368 -8.118 1.00 60.62 95 ASP A CA 1
ATOM 731 C C . ASP A 1 95 ? -22.227 11.921 -9.561 1.00 60.62 95 ASP A C 1
ATOM 733 O O . ASP A 1 95 ? -22.347 12.743 -10.479 1.00 60.62 95 ASP A O 1
ATOM 737 N N . LYS A 1 96 ? -22.147 10.610 -9.792 1.00 48.62 96 LYS A N 1
ATOM 738 C CA . LYS A 1 96 ? -22.276 10.049 -11.136 1.00 48.62 96 LYS A CA 1
ATOM 739 C C . LYS A 1 96 ? -23.704 10.359 -11.613 1.00 48.62 96 LYS A C 1
ATOM 741 O O . LYS A 1 96 ? -24.619 10.145 -10.823 1.00 48.62 96 LYS A O 1
ATOM 746 N N . PRO A 1 97 ? -23.906 10.858 -12.847 1.00 61.31 97 PRO A N 1
ATOM 747 C CA . PRO A 1 97 ? -25.244 11.178 -13.339 1.00 61.31 97 PRO A CA 1
ATOM 748 C C . PRO A 1 97 ? -26.163 9.953 -13.370 1.00 61.31 97 PRO A C 1
ATOM 750 O O . PRO A 1 97 ? -25.647 8.823 -13.570 1.00 61.31 97 PRO A O 1
#

InterPro domains:
  IPR036291 NAD(P)-binding domain superfamily [SSF51735] (4-79)

Sequence (97 aa):
MFRLALEKQVSAARYHASAEEGVSVRTIAEAIGQRFNLPVVALSENDARAHFGWLGAFVSKDMIASSEKTKQRLDWHPTGPKLLADILACEDIPDKP

Nearest PDB structures (foldseek):
  7rpw-assembly1_E  TM=3.450E-01  e=5.995E+00  Saccharolobus solfataricus

Foldseek 3Di:
DVVLCVVLPDPPDDADPDLDWDDAPQLLQVLLCVQVVHDDDDDDLVRLCVVCPVCSVVNVDRPIDDGPVVCVVRVDHDDDDDSSVCSNPDDPDPDDD

Mean predicted aligned error: 5.17 Å

pLDDT: mean 90.41, std 8.53, range [48.62, 97.69]

Organism: NCBI:txid104101